Protein AF-A0A7H1MLT4-F1 (afdb_monomer)

Nearest PDB structures (foldseek):
  7oc9-assembly1_A  TM=4.401E-01  e=5.768E-01  Bdellovibrio bacteriovorus HD100
  3r37-assembly1_A  TM=4.015E-01  e=1.150E+00  Arthrobacter sp.
  3tea-assembly1_A  TM=4.025E-01  e=2.043E+00  Arthrobacter sp.
  7zmf-assembly1_B  TM=5.012E-01  e=5.427E+00  Brevibacillus brevis NBRC 100599
  7zsk-assembly1_D  TM=5.004E-01  e=6.829E+00  Brevibacillus brevis NBRC 100599

pLDDT: mean 77.26, std 13.42, range [35.56, 91.19]

Solvent-accessible surface area (backbone atoms only — not comparable to full-atom values): 6272 Å² total; per-residue (Å²): 132,68,72,68,46,48,53,49,54,49,50,51,53,36,64,46,60,39,66,92,33,51,78,43,77,46,78,78,49,76,47,29,36,38,37,32,41,44,94,70,60,76,89,58,47,66,72,77,52,64,92,51,51,53,42,32,40,36,56,44,82,44,65,50,93,82,76,44,70,36,36,40,35,39,36,23,41,89,91,68,50,69,47,29,40,38,32,32,48,93,76,41,82,75,44,75,46,64,52,79,76,74,78,80,79,80,122

Structure (mmCIF, N/CA/C/O backbone):
data_AF-A0A7H1MLT4-F1
#
_entry.id   AF-A0A7H1MLT4-F1
#
loop_
_atom_site.group_PDB
_atom_site.id
_atom_site.type_symbol
_atom_site.label_atom_id
_atom_site.label_alt_id
_atom_site.label_comp_id
_atom_site.label_asym_id
_atom_site.label_entity_id
_atom_site.label_seq_id
_atom_site.pdbx_PDB_ins_code
_atom_site.Cartn_x
_at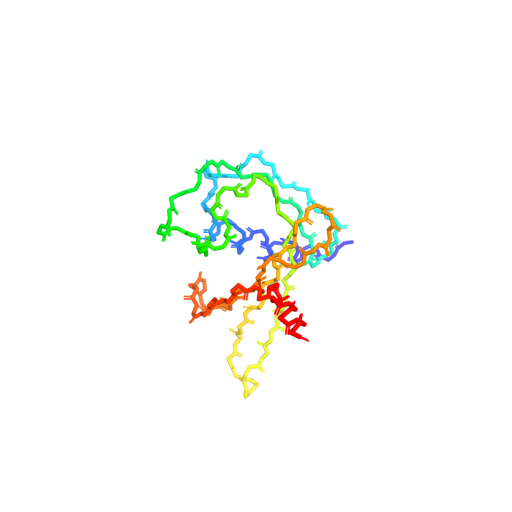om_site.Cartn_y
_atom_site.Cartn_z
_atom_site.occupancy
_atom_site.B_iso_or_equiv
_atom_site.auth_seq_id
_atom_site.auth_comp_id
_atom_site.auth_asym_id
_atom_site.auth_atom_id
_atom_site.pdbx_PDB_model_num
ATOM 1 N N . MET A 1 1 ? 10.343 7.866 16.507 1.00 49.06 1 MET A N 1
ATOM 2 C CA . MET A 1 1 ? 9.518 7.028 15.605 1.00 49.06 1 MET A CA 1
ATOM 3 C C . MET A 1 1 ? 8.487 6.267 16.418 1.00 49.06 1 MET A C 1
ATOM 5 O O . MET A 1 1 ? 8.849 5.638 17.406 1.00 49.06 1 MET A O 1
ATOM 9 N N . ASN A 1 2 ? 7.209 6.353 16.045 1.00 50.62 2 ASN A N 1
ATOM 10 C CA . ASN A 1 2 ? 6.134 5.646 16.738 1.00 50.62 2 ASN A CA 1
ATOM 11 C C . ASN A 1 2 ? 6.134 4.170 16.300 1.00 50.62 2 ASN A C 1
ATOM 13 O O . ASN A 1 2 ? 5.592 3.817 15.256 1.00 50.62 2 ASN A O 1
ATOM 17 N N . ASN A 1 3 ? 6.781 3.318 17.097 1.00 56.81 3 ASN A N 1
ATOM 18 C CA . ASN A 1 3 ? 7.060 1.900 16.816 1.00 56.81 3 ASN A CA 1
ATOM 19 C C . ASN A 1 3 ? 5.806 1.058 16.489 1.00 56.81 3 ASN A C 1
ATOM 21 O O . ASN A 1 3 ? 5.898 -0.036 15.938 1.00 56.81 3 ASN A O 1
ATOM 25 N N . LYS A 1 4 ? 4.618 1.560 16.844 1.00 58.41 4 LYS A N 1
ATOM 26 C CA . LYS A 1 4 ? 3.332 0.900 16.608 1.00 58.41 4 LYS A CA 1
ATOM 27 C C . LYS A 1 4 ? 2.823 1.083 15.175 1.00 58.41 4 LYS A C 1
ATOM 29 O O . LYS A 1 4 ? 2.230 0.153 14.646 1.00 58.41 4 LYS A O 1
ATOM 34 N N . LEU A 1 5 ? 3.065 2.241 14.552 1.00 55.44 5 LEU A N 1
ATOM 35 C CA . LEU A 1 5 ? 2.613 2.517 13.181 1.00 55.44 5 LEU A CA 1
ATOM 36 C C . LEU A 1 5 ? 3.477 1.762 12.160 1.00 55.44 5 LEU A C 1
ATOM 38 O O . LEU A 1 5 ? 2.942 1.112 11.272 1.00 55.44 5 LEU A O 1
ATOM 42 N N . TYR A 1 6 ? 4.790 1.719 12.406 1.00 60.06 6 TYR A N 1
ATOM 43 C CA . TYR A 1 6 ? 5.753 0.902 11.660 1.00 60.06 6 TYR A CA 1
ATOM 44 C C . TYR A 1 6 ? 5.355 -0.582 11.595 1.00 60.06 6 TYR A C 1
ATOM 46 O O . TYR A 1 6 ? 5.338 -1.171 10.521 1.00 60.06 6 TYR A O 1
ATOM 54 N N . LYS A 1 7 ? 4.971 -1.183 12.731 1.00 60.44 7 LYS A N 1
ATOM 55 C CA . LYS A 1 7 ? 4.527 -2.587 12.774 1.00 60.44 7 LYS A CA 1
ATOM 56 C C . LYS A 1 7 ? 3.238 -2.834 11.990 1.00 60.44 7 LYS A C 1
ATOM 58 O O . LYS A 1 7 ? 3.078 -3.913 11.440 1.00 60.44 7 LYS A O 1
ATOM 63 N N . VAL A 1 8 ? 2.329 -1.858 11.962 1.00 64.75 8 VAL A N 1
ATOM 64 C CA . VAL A 1 8 ? 1.056 -1.974 11.238 1.00 64.75 8 VAL A CA 1
ATOM 65 C C . VAL A 1 8 ? 1.288 -1.894 9.734 1.00 64.75 8 VAL A C 1
ATOM 67 O O . VAL A 1 8 ? 0.851 -2.800 9.036 1.00 64.75 8 VAL A O 1
ATOM 70 N N . LEU A 1 9 ? 2.036 -0.893 9.257 1.00 66.31 9 LEU A N 1
ATOM 71 C CA . LEU A 1 9 ? 2.412 -0.806 7.841 1.00 66.31 9 LEU A CA 1
ATOM 72 C C . LEU A 1 9 ? 3.191 -2.034 7.392 1.00 66.31 9 LEU A C 1
ATOM 74 O O . LEU A 1 9 ? 2.939 -2.560 6.315 1.00 66.31 9 LEU A O 1
ATOM 78 N N . MET A 1 10 ? 4.102 -2.527 8.234 1.00 67.56 10 MET A N 1
ATOM 79 C CA . MET A 1 10 ? 4.852 -3.719 7.881 1.00 67.56 10 MET A CA 1
ATOM 80 C C . MET A 1 10 ? 3.988 -4.969 7.798 1.00 67.56 10 MET A C 1
ATOM 82 O O . MET A 1 10 ? 4.125 -5.707 6.835 1.00 67.56 10 MET A O 1
ATOM 86 N N . SER A 1 11 ? 3.062 -5.183 8.736 1.00 66.19 11 SER A N 1
ATOM 87 C CA . SER A 1 11 ? 2.115 -6.303 8.638 1.00 66.19 11 SER A CA 1
ATOM 88 C C . SER A 1 11 ? 1.286 -6.217 7.358 1.00 66.19 11 SER A C 1
ATOM 90 O O . SER A 1 11 ? 1.137 -7.216 6.677 1.00 66.19 11 SER A O 1
ATOM 92 N N . GLN A 1 12 ? 0.823 -5.021 6.988 1.00 67.31 12 GLN A N 1
ATOM 93 C CA . GLN A 1 12 ? -0.035 -4.806 5.817 1.00 67.31 12 GLN A CA 1
ATOM 94 C C . GLN A 1 12 ? 0.688 -5.042 4.495 1.00 67.31 12 GLN A C 1
ATOM 96 O O . GLN A 1 12 ? 0.161 -5.711 3.616 1.00 67.31 12 GLN A O 1
ATOM 101 N N . VAL A 1 13 ? 1.916 -4.540 4.368 1.00 70.56 13 VAL A N 1
ATOM 102 C CA . VAL A 1 13 ? 2.755 -4.799 3.195 1.00 70.56 13 VAL A CA 1
ATOM 103 C C . VAL A 1 13 ? 3.064 -6.289 3.067 1.00 70.56 13 VAL A C 1
ATOM 105 O O . VAL A 1 13 ? 2.996 -6.840 1.977 1.00 70.56 13 VAL A O 1
ATOM 108 N N . ILE A 1 14 ? 3.373 -6.963 4.173 1.00 67.50 14 ILE A N 1
ATOM 109 C CA . ILE A 1 14 ? 3.669 -8.400 4.151 1.00 67.50 14 ILE A CA 1
ATOM 110 C C . ILE A 1 14 ? 2.412 -9.218 3.838 1.00 67.50 14 ILE A C 1
ATOM 112 O O . ILE A 1 14 ? 2.494 -10.1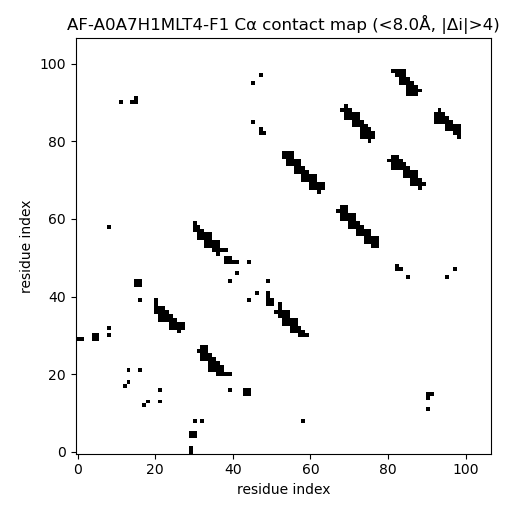71 3.073 1.00 67.50 14 ILE A O 1
ATOM 116 N N . GLU A 1 15 ? 1.261 -8.844 4.398 1.00 67.69 15 GLU A N 1
ATOM 117 C CA . GLU A 1 15 ? -0.035 -9.479 4.125 1.00 67.69 15 GLU A CA 1
ATOM 118 C C . GLU A 1 15 ? -0.445 -9.322 2.656 1.00 67.69 15 GLU A C 1
ATOM 120 O O . GLU A 1 15 ? -0.979 -10.260 2.077 1.00 67.69 15 GLU A O 1
ATOM 125 N N . LEU A 1 16 ? -0.160 -8.166 2.050 1.00 69.31 16 LEU A N 1
ATOM 126 C CA . LEU A 1 16 ? -0.498 -7.885 0.657 1.00 69.31 16 LEU A CA 1
ATOM 127 C C . LEU A 1 16 ? 0.419 -8.572 -0.349 1.00 69.31 16 LEU A C 1
ATOM 129 O O . LEU A 1 16 ? -0.055 -9.133 -1.328 1.00 69.31 16 LEU A O 1
ATOM 133 N N . PHE A 1 17 ? 1.731 -8.463 -0.156 1.00 72.62 17 PHE A N 1
ATOM 134 C CA . PHE A 1 17 ? 2.689 -8.903 -1.168 1.00 72.62 17 PHE A CA 1
ATOM 135 C C . PHE A 1 17 ? 3.217 -10.312 -0.909 1.00 72.62 17 PHE A C 1
ATOM 137 O O . PHE A 1 17 ? 3.752 -10.915 -1.828 1.00 72.62 17 PHE A O 1
ATOM 144 N N . GLY A 1 18 ? 3.086 -10.841 0.310 1.00 72.44 18 GLY A N 1
ATOM 145 C CA . GLY A 1 18 ? 3.835 -12.017 0.749 1.00 72.44 18 GLY A CA 1
ATOM 146 C C . GLY A 1 18 ? 5.303 -11.668 1.015 1.00 72.44 18 GLY A C 1
ATOM 147 O O . GLY A 1 18 ? 5.935 -10.903 0.284 1.00 72.44 18 GLY A O 1
ATOM 148 N N . TRP A 1 19 ? 5.879 -12.211 2.089 1.00 72.75 19 TRP A N 1
ATOM 149 C CA . TRP A 1 19 ? 7.273 -11.921 2.463 1.00 72.75 19 TRP A CA 1
ATOM 150 C C . TRP A 1 19 ? 8.267 -12.365 1.382 1.00 72.75 19 TRP A C 1
ATOM 152 O O . TRP A 1 19 ? 9.288 -11.724 1.154 1.00 72.75 19 TRP A O 1
ATOM 162 N N . GLU A 1 20 ? 7.952 -13.459 0.700 1.00 73.50 20 GLU A N 1
ATOM 163 C CA . GLU A 1 20 ? 8.742 -14.079 -0.356 1.00 73.50 20 GLU A CA 1
ATOM 164 C C . GLU A 1 20 ? 8.862 -13.224 -1.627 1.00 73.50 20 GLU A C 1
ATOM 166 O O . GLU A 1 20 ? 9.780 -13.439 -2.421 1.00 73.50 20 GLU A O 1
ATOM 171 N N . HIS A 1 21 ? 7.980 -12.236 -1.807 1.00 76.56 21 HIS A N 1
ATOM 172 C CA . HIS A 1 21 ? 7.991 -11.346 -2.966 1.00 76.56 21 HIS A CA 1
ATOM 173 C C . HIS A 1 21 ? 8.601 -9.972 -2.673 1.00 76.56 21 HIS A C 1
ATOM 175 O O . HIS A 1 21 ? 8.665 -9.127 -3.565 1.00 76.56 21 HIS A O 1
ATOM 181 N N . ILE A 1 22 ? 9.064 -9.727 -1.445 1.00 80.62 22 ILE A N 1
ATOM 182 C CA . ILE A 1 22 ? 9.643 -8.444 -1.051 1.00 80.62 22 ILE A CA 1
ATOM 183 C C . ILE A 1 22 ? 11.161 -8.585 -0.923 1.00 80.62 22 ILE A C 1
ATOM 185 O O . ILE A 1 22 ? 11.670 -9.264 -0.034 1.00 80.62 22 ILE A O 1
ATOM 189 N N . HIS A 1 23 ? 11.904 -7.890 -1.785 1.00 82.31 23 HIS A N 1
ATOM 190 C CA . HIS A 1 23 ? 13.368 -7.874 -1.748 1.00 82.31 23 HIS A CA 1
ATOM 191 C C . HIS A 1 23 ? 13.904 -6.898 -0.707 1.00 82.31 23 HIS A C 1
ATOM 193 O O . HIS A 1 23 ? 14.900 -7.159 -0.033 1.00 82.31 23 HIS A O 1
ATOM 199 N N . THR A 1 24 ? 13.293 -5.721 -0.613 1.00 84.06 24 THR A N 1
ATOM 200 C CA . THR A 1 24 ? 13.742 -4.656 0.284 1.00 84.06 24 THR A CA 1
ATOM 201 C C . THR A 1 24 ? 12.553 -3.823 0.722 1.00 84.06 24 THR A C 1
ATOM 203 O O . THR A 1 24 ? 11.663 -3.533 -0.075 1.00 84.06 24 THR A O 1
ATOM 206 N N . ILE A 1 25 ? 12.566 -3.417 1.993 1.00 83.38 25 ILE A N 1
ATOM 207 C CA . ILE A 1 25 ? 11.666 -2.401 2.535 1.00 83.38 25 ILE A CA 1
ATOM 208 C C . ILE A 1 25 ? 12.516 -1.274 3.106 1.00 83.38 25 ILE A C 1
ATOM 210 O O . ILE A 1 25 ? 13.310 -1.484 4.023 1.00 83.38 25 ILE A O 1
ATOM 214 N N . GLU A 1 26 ? 12.305 -0.069 2.598 1.00 86.50 26 GLU A N 1
ATOM 215 C CA . GLU A 1 26 ? 12.856 1.160 3.149 1.00 86.50 26 GLU A CA 1
ATOM 216 C C . GLU A 1 26 ? 11.722 1.991 3.754 1.00 86.50 26 GLU A C 1
ATOM 218 O O . GLU A 1 26 ? 10.730 2.306 3.098 1.00 86.50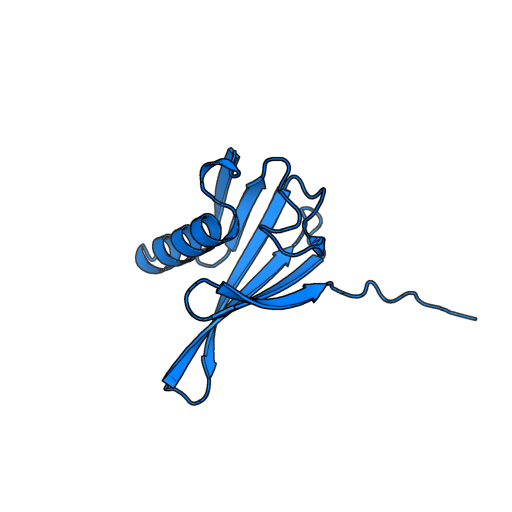 26 GLU A O 1
ATOM 223 N N . VAL A 1 27 ? 11.850 2.364 5.028 1.00 81.12 27 VAL A N 1
ATOM 224 C CA . VAL A 1 27 ? 10.856 3.215 5.692 1.00 81.12 27 VAL A CA 1
ATOM 225 C C . VAL A 1 27 ? 11.241 4.669 5.521 1.00 81.12 27 VAL A C 1
ATOM 227 O O . VAL A 1 27 ? 12.203 5.137 6.128 1.00 81.12 27 VAL A O 1
ATOM 230 N N . LEU A 1 28 ? 10.457 5.381 4.717 1.00 82.75 28 LEU A N 1
ATOM 231 C CA . LEU A 1 28 ? 10.686 6.788 4.413 1.00 82.75 28 LEU A CA 1
ATOM 232 C C . LEU A 1 28 ? 10.056 7.686 5.484 1.00 82.75 28 LEU A C 1
ATOM 234 O O . LEU A 1 28 ? 10.680 8.640 5.952 1.00 82.75 28 LEU A O 1
ATOM 238 N N . LYS A 1 29 ? 8.819 7.371 5.896 1.00 79.94 29 LYS A N 1
ATOM 239 C CA . LYS A 1 29 ? 8.067 8.076 6.949 1.00 79.94 29 LYS A CA 1
ATOM 240 C C . LYS A 1 29 ? 7.248 7.095 7.783 1.00 79.94 29 LYS A C 1
ATOM 242 O O . LYS A 1 29 ? 7.221 5.898 7.527 1.00 79.94 29 LYS A O 1
ATOM 247 N N . SER A 1 30 ? 6.564 7.607 8.804 1.00 75.88 30 SER A N 1
ATOM 248 C CA . SER A 1 30 ? 5.757 6.776 9.707 1.00 75.88 30 SER A CA 1
ATOM 249 C C . SER A 1 30 ? 4.607 6.064 8.987 1.00 75.88 30 SER A C 1
ATOM 251 O O . SER A 1 30 ? 4.182 5.013 9.449 1.00 75.88 30 SER A O 1
ATOM 253 N N . GLU A 1 31 ? 4.126 6.661 7.900 1.00 78.75 31 GLU A N 1
ATOM 254 C CA . GLU A 1 31 ? 2.999 6.266 7.059 1.00 78.75 31 GLU A CA 1
ATOM 255 C C . GLU A 1 31 ? 3.406 5.885 5.626 1.00 78.75 31 GLU A C 1
ATOM 257 O O . GLU A 1 31 ? 2.539 5.632 4.798 1.00 78.75 31 GLU A O 1
ATOM 262 N N . GLU A 1 32 ? 4.707 5.888 5.319 1.00 81.50 32 GLU A N 1
ATOM 263 C CA . GLU A 1 32 ? 5.225 5.737 3.957 1.00 81.50 32 GLU A CA 1
ATOM 264 C C . GLU A 1 32 ? 6.421 4.788 3.919 1.00 81.50 32 GLU A C 1
ATOM 266 O O . GLU A 1 32 ? 7.428 5.000 4.605 1.00 81.50 32 GLU A O 1
ATOM 271 N N . VAL A 1 33 ? 6.327 3.773 3.066 1.00 84.69 33 VAL A N 1
ATOM 272 C CA . VAL A 1 33 ? 7.390 2.796 2.825 1.00 84.69 33 VAL A CA 1
ATOM 273 C C . VAL A 1 33 ? 7.664 2.682 1.335 1.00 84.69 33 VAL A C 1
ATOM 275 O O . VAL A 1 33 ? 6.750 2.758 0.522 1.00 84.69 33 VAL A O 1
ATOM 278 N N . LEU A 1 34 ? 8.926 2.510 0.974 1.00 87.31 34 LEU A N 1
ATOM 279 C CA . LEU A 1 34 ? 9.345 2.089 -0.352 1.00 87.31 34 LEU A CA 1
ATOM 280 C C . LEU A 1 34 ? 9.601 0.589 -0.297 1.00 87.31 34 LEU A C 1
ATOM 282 O O . LEU A 1 34 ? 10.350 0.122 0.562 1.00 87.31 34 LEU A O 1
ATOM 286 N N . ILE A 1 35 ? 8.994 -0.148 -1.216 1.00 86.56 35 ILE A N 1
ATOM 287 C CA . ILE A 1 35 ? 9.255 -1.572 -1.376 1.00 86.56 35 ILE A CA 1
ATOM 288 C C . ILE A 1 35 ? 9.827 -1.852 -2.757 1.00 86.56 35 ILE A C 1
ATOM 290 O O . ILE A 1 35 ? 9.435 -1.235 -3.750 1.00 86.56 35 ILE A O 1
ATOM 294 N N . GLU A 1 36 ? 10.762 -2.789 -2.791 1.00 86.50 36 GLU A N 1
ATOM 295 C CA . GLU A 1 36 ? 11.242 -3.430 -4.007 1.00 86.50 36 GLU A CA 1
ATOM 296 C C . GLU A 1 36 ? 10.659 -4.837 -4.053 1.00 86.50 36 GLU A C 1
ATOM 298 O O . GLU A 1 36 ? 10.818 -5.613 -3.104 1.00 86.50 36 GLU A O 1
ATOM 303 N N . ILE A 1 37 ? 9.945 -5.129 -5.132 1.00 80.88 37 ILE A N 1
ATOM 304 C CA . ILE A 1 37 ? 9.118 -6.321 -5.286 1.00 80.88 37 ILE A CA 1
ATOM 305 C C . ILE A 1 37 ? 9.656 -7.199 -6.409 1.00 80.88 37 ILE A C 1
ATOM 307 O O . ILE A 1 37 ? 10.124 -6.721 -7.441 1.00 80.88 37 ILE A O 1
ATOM 311 N N . SER A 1 38 ? 9.616 -8.507 -6.170 1.00 77.12 38 SER A N 1
ATOM 312 C CA . SER A 1 38 ? 9.794 -9.532 -7.196 1.00 77.12 38 SER A CA 1
ATOM 313 C C . SER A 1 38 ? 8.705 -9.413 -8.259 1.00 77.12 38 SER A C 1
ATOM 315 O O . SER A 1 38 ? 7.710 -8.719 -8.073 1.00 77.12 38 SER A O 1
ATOM 317 N N . GLU A 1 39 ? 8.830 -10.171 -9.345 1.00 73.31 39 GLU A N 1
ATOM 318 C CA . GLU A 1 39 ? 7.683 -10.415 -10.216 1.00 73.31 39 GLU A CA 1
ATOM 319 C C . GLU A 1 39 ? 6.534 -11.038 -9.393 1.00 73.31 39 GLU A C 1
ATOM 321 O O . GLU A 1 39 ? 6.733 -12.025 -8.676 1.00 73.31 39 GLU A O 1
ATOM 326 N N . LEU A 1 40 ? 5.363 -10.397 -9.434 1.00 71.56 40 LEU A N 1
ATOM 327 C CA . LEU A 1 40 ? 4.180 -10.749 -8.645 1.00 71.56 40 LEU A CA 1
ATOM 328 C C . LEU A 1 40 ? 3.168 -11.501 -9.509 1.00 71.56 40 LEU A C 1
ATOM 330 O O . LEU A 1 40 ? 2.968 -11.163 -10.678 1.00 71.56 40 LEU A O 1
ATOM 334 N N . ASP A 1 41 ? 2.486 -12.482 -8.917 1.00 67.88 41 ASP A N 1
ATOM 335 C CA . ASP A 1 41 ? 1.353 -13.139 -9.567 1.00 67.88 41 ASP A CA 1
ATOM 336 C C . ASP A 1 41 ? 0.156 -12.161 -9.656 1.00 67.88 41 ASP A C 1
ATOM 338 O O . ASP A 1 41 ? -0.183 -11.519 -8.654 1.00 67.88 41 ASP A O 1
ATOM 342 N N . PRO A 1 42 ? -0.525 -12.052 -10.816 1.00 65.19 42 PRO A N 1
ATOM 343 C CA . PRO A 1 42 ? -1.734 -11.240 -11.004 1.00 65.19 42 PRO A CA 1
ATOM 344 C C . PRO A 1 42 ? -2.846 -11.444 -9.976 1.00 65.19 42 PRO A C 1
ATOM 346 O O . PRO A 1 42 ? -3.707 -10.581 -9.836 1.00 65.19 42 PRO A O 1
ATOM 349 N N . THR A 1 43 ? -2.866 -12.586 -9.294 1.00 69.44 43 THR A N 1
ATOM 350 C CA . THR A 1 43 ? -3.881 -12.926 -8.292 1.00 69.44 43 THR A CA 1
ATOM 351 C C . THR A 1 43 ? -3.542 -12.447 -6.881 1.00 69.44 43 THR A C 1
ATOM 353 O O . THR A 1 43 ? -4.420 -12.451 -6.021 1.00 69.44 43 THR A O 1
ATOM 356 N N . MET A 1 44 ? -2.295 -12.033 -6.637 1.00 67.56 44 MET A N 1
ATOM 357 C CA . MET A 1 44 ? -1.798 -11.663 -5.307 1.00 67.56 44 MET A CA 1
ATOM 358 C C . MET A 1 44 ? -1.862 -10.160 -5.037 1.00 67.56 44 MET A C 1
ATOM 360 O O . MET A 1 44 ? -1.901 -9.748 -3.884 1.00 67.56 44 MET A O 1
ATOM 364 N N . VAL A 1 45 ? -1.877 -9.331 -6.082 1.00 75.44 45 VAL A N 1
ATOM 365 C CA . VAL A 1 45 ? -1.761 -7.874 -5.951 1.00 75.44 45 VAL A CA 1
ATOM 366 C C . VAL A 1 45 ? -2.708 -7.136 -6.886 1.00 75.44 45 VAL A C 1
ATOM 368 O O . VAL A 1 45 ? -3.120 -7.699 -7.902 1.00 75.44 45 VAL A O 1
ATOM 371 N N . PRO A 1 46 ? -3.005 -5.852 -6.606 1.00 78.75 46 PRO A N 1
ATOM 372 C CA . PRO A 1 46 ? -3.762 -5.038 -7.536 1.00 78.75 46 PRO A CA 1
ATOM 373 C C . PRO A 1 46 ? -3.163 -5.038 -8.936 1.00 78.75 46 PRO A C 1
ATOM 375 O O . PRO A 1 46 ? -1.959 -4.833 -9.110 1.00 78.75 46 PRO A O 1
ATOM 378 N N . ALA A 1 47 ? -4.008 -5.203 -9.955 1.00 81.06 47 ALA A N 1
ATOM 379 C CA . ALA A 1 47 ? -3.550 -5.418 -11.330 1.00 81.06 47 ALA A CA 1
ATOM 380 C C . ALA A 1 47 ? -2.682 -4.264 -11.869 1.00 81.06 47 ALA A C 1
ATOM 382 O O . ALA A 1 47 ? -1.844 -4.453 -12.750 1.00 81.06 47 ALA A O 1
ATOM 383 N N . PHE A 1 48 ? -2.853 -3.051 -11.333 1.00 81.88 48 PHE A N 1
ATOM 384 C CA . PHE A 1 48 ? -2.054 -1.882 -11.705 1.00 81.88 48 PHE A CA 1
ATOM 385 C C . PHE A 1 48 ? -0.612 -1.902 -11.170 1.00 81.88 48 PHE A C 1
ATOM 387 O O . PHE A 1 48 ? 0.172 -1.040 -11.564 1.00 81.88 48 PHE A O 1
ATOM 394 N N . LEU A 1 49 ? -0.267 -2.843 -10.288 1.00 82.94 49 LEU A N 1
ATOM 395 C CA . LEU A 1 49 ? 1.094 -3.061 -9.791 1.00 82.94 49 LEU A CA 1
ATOM 396 C C . LEU A 1 49 ? 1.863 -4.112 -10.598 1.00 82.94 49 LEU A C 1
ATOM 398 O O . LEU A 1 49 ? 3.055 -4.297 -10.370 1.00 82.94 49 LEU A O 1
ATOM 402 N N . LEU A 1 50 ? 1.222 -4.786 -11.556 1.00 82.75 50 LEU A N 1
ATOM 403 C CA . LEU A 1 50 ? 1.908 -5.764 -12.394 1.00 82.75 50 LEU A CA 1
ATOM 404 C C . LEU A 1 50 ? 2.969 -5.087 -13.263 1.00 82.75 50 LEU A C 1
ATOM 406 O O . LEU A 1 50 ? 2.697 -4.105 -13.954 1.00 82.75 50 LEU A O 1
ATOM 410 N N . GLY A 1 51 ? 4.188 -5.626 -13.214 1.00 80.50 51 GLY A N 1
ATOM 411 C CA . GLY A 1 51 ? 5.356 -5.054 -13.885 1.00 80.50 51 GLY A CA 1
ATOM 412 C C . GLY A 1 51 ? 5.957 -3.830 -13.185 1.00 80.50 51 GLY A C 1
ATOM 413 O O . GLY A 1 51 ? 6.851 -3.203 -13.748 1.00 80.50 51 GLY A O 1
ATOM 414 N N . VAL A 1 52 ? 5.487 -3.480 -11.983 1.00 84.44 52 VAL A N 1
ATOM 415 C CA . VAL A 1 52 ? 6.144 -2.493 -11.121 1.00 84.44 52 VAL A CA 1
ATOM 416 C C . VAL A 1 52 ? 7.195 -3.216 -10.284 1.00 84.44 52 VAL A C 1
ATOM 418 O O . VAL A 1 52 ? 6.881 -4.174 -9.594 1.00 84.44 52 VAL A O 1
ATOM 421 N N . ASP A 1 53 ? 8.439 -2.757 -10.349 1.00 85.38 53 ASP A N 1
ATOM 422 C CA . ASP A 1 53 ? 9.588 -3.298 -9.614 1.00 85.38 53 ASP A CA 1
ATOM 423 C C . ASP A 1 53 ? 9.801 -2.586 -8.269 1.00 85.38 53 ASP A C 1
ATOM 425 O O . ASP A 1 53 ? 10.234 -3.187 -7.284 1.00 85.38 53 ASP A O 1
ATOM 429 N N . LYS A 1 54 ? 9.477 -1.288 -8.212 1.00 89.50 54 LYS A N 1
ATOM 430 C CA . LYS A 1 54 ? 9.583 -0.455 -7.012 1.00 89.50 54 LYS A CA 1
ATOM 431 C C . LYS A 1 54 ? 8.367 0.436 -6.846 1.00 89.50 54 LYS A C 1
ATOM 433 O O . LYS A 1 54 ? 7.986 1.175 -7.755 1.00 89.50 54 LYS A O 1
ATOM 438 N N . VAL A 1 55 ? 7.797 0.433 -5.646 1.00 88.88 55 VAL A N 1
ATOM 439 C CA . VAL A 1 55 ? 6.608 1.230 -5.336 1.00 88.88 55 VAL A CA 1
ATOM 440 C C . VAL A 1 55 ? 6.687 1.822 -3.938 1.00 88.88 55 VAL A C 1
ATOM 442 O O . VAL A 1 55 ? 7.083 1.168 -2.975 1.00 88.88 55 VAL A O 1
ATOM 445 N N . LYS A 1 56 ? 6.313 3.095 -3.825 1.00 90.19 56 LYS A N 1
ATOM 446 C CA . LYS A 1 56 ? 6.057 3.750 -2.546 1.00 90.19 56 LYS A CA 1
ATOM 447 C C . LYS A 1 56 ? 4.607 3.498 -2.160 1.00 90.19 56 LYS A C 1
ATOM 449 O O . LYS A 1 56 ? 3.707 3.702 -2.973 1.00 90.19 56 LYS A O 1
ATOM 454 N N . ILE A 1 57 ? 4.386 3.102 -0.919 1.00 87.19 57 ILE A N 1
ATOM 455 C CA . ILE A 1 57 ? 3.065 2.849 -0.355 1.00 87.19 57 ILE A CA 1
ATOM 456 C C . ILE A 1 57 ? 2.847 3.846 0.768 1.00 87.19 57 ILE A C 1
ATOM 458 O O . ILE A 1 57 ? 3.660 3.925 1.690 1.00 87.19 57 ILE A O 1
ATOM 462 N N . ASN A 1 58 ? 1.761 4.610 0.676 1.00 87.12 58 ASN A N 1
ATOM 463 C CA . ASN A 1 58 ? 1.298 5.489 1.740 1.00 87.12 58 ASN A CA 1
ATOM 464 C C . ASN A 1 58 ? -0.005 4.939 2.324 1.00 87.12 58 ASN A C 1
ATOM 466 O O . ASN A 1 58 ? -0.996 4.847 1.598 1.00 87.12 58 ASN A O 1
ATOM 470 N N . SER A 1 59 ? -0.003 4.596 3.611 1.00 85.31 59 SER A N 1
ATOM 471 C CA . SER A 1 59 ? -1.137 3.933 4.264 1.00 85.31 59 SER A CA 1
ATOM 472 C C . SER A 1 59 ? -1.843 4.856 5.245 1.00 85.31 59 SER A C 1
ATOM 474 O O . SER A 1 59 ? -1.236 5.414 6.164 1.00 85.31 59 SER A O 1
ATOM 476 N N . GLN A 1 60 ? -3.162 4.961 5.104 1.00 85.38 60 GLN A N 1
ATOM 477 C CA . GLN A 1 60 ? -4.016 5.762 5.976 1.00 85.38 60 GLN A CA 1
ATOM 478 C C . GLN A 1 60 ? -5.114 4.908 6.597 1.00 85.38 60 GLN A C 1
ATOM 480 O O . GLN A 1 60 ? -5.831 4.183 5.917 1.00 85.38 60 GLN A O 1
ATOM 485 N N . VAL A 1 61 ? -5.288 5.018 7.913 1.00 84.94 61 VAL A N 1
ATOM 486 C CA . VAL A 1 61 ? -6.370 4.330 8.625 1.00 84.94 61 VAL A CA 1
ATOM 487 C C . VAL A 1 61 ? -7.607 5.218 8.658 1.00 84.94 61 VAL A C 1
ATOM 489 O O . VAL A 1 61 ? -7.561 6.324 9.198 1.00 84.94 61 VAL A O 1
ATOM 492 N N . VAL A 1 62 ? -8.728 4.696 8.167 1.00 85.75 62 VAL A N 1
ATOM 493 C CA . VAL A 1 62 ? -10.024 5.383 8.165 1.00 85.75 62 VAL A CA 1
ATOM 494 C C . VAL A 1 62 ? -11.032 4.592 8.996 1.00 85.75 62 VAL A C 1
ATOM 496 O O . VAL A 1 62 ? -11.065 3.361 8.967 1.00 85.75 62 VAL A O 1
ATOM 499 N N . TRP A 1 63 ? -11.862 5.310 9.754 1.00 87.38 63 TRP A N 1
ATOM 500 C CA . TRP A 1 63 ? -12.955 4.728 10.529 1.00 87.38 63 TRP A CA 1
ATOM 501 C C . TRP A 1 63 ? -14.293 4.977 9.835 1.00 87.38 63 TRP A C 1
ATOM 503 O O . TRP A 1 63 ? -14.731 6.122 9.727 1.00 87.38 63 TRP A O 1
ATOM 513 N N . ILE A 1 64 ? -14.971 3.911 9.421 1.00 84.50 64 ILE A N 1
ATOM 514 C CA . ILE A 1 64 ? -16.326 3.962 8.872 1.00 84.50 64 ILE A CA 1
ATOM 515 C C . ILE A 1 64 ? -17.311 3.852 10.038 1.00 84.50 64 ILE A C 1
ATOM 517 O O . ILE A 1 64 ? -17.230 2.949 10.876 1.00 84.50 64 ILE A O 1
ATOM 521 N N . ASN A 1 65 ? -18.222 4.822 10.136 1.00 88.50 65 ASN A N 1
ATOM 522 C CA . ASN A 1 65 ? -19.246 4.902 11.185 1.00 88.50 65 ASN A CA 1
ATOM 523 C C . ASN A 1 65 ? -18.711 4.809 12.630 1.00 88.50 65 ASN A C 1
ATOM 525 O O . ASN A 1 65 ? -19.462 4.470 13.537 1.00 88.50 65 ASN A O 1
ATOM 529 N N . LYS A 1 66 ? -17.428 5.128 12.863 1.00 85.44 66 LYS A N 1
ATOM 530 C CA .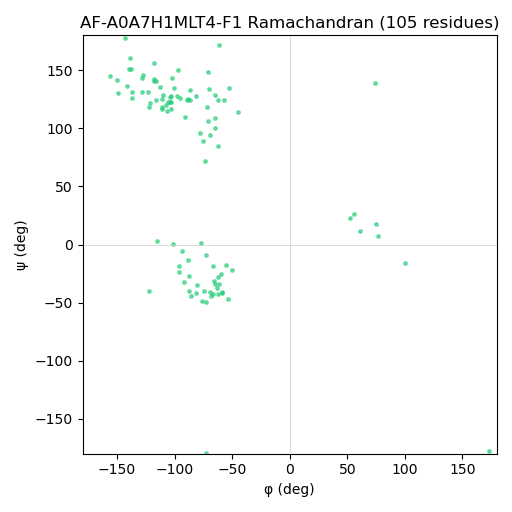 LYS A 1 66 ? -16.724 4.991 14.160 1.00 85.44 66 LYS A CA 1
ATOM 531 C C . LYS A 1 66 ? -16.645 3.559 14.716 1.00 85.44 66 LYS A C 1
ATOM 533 O O . LYS A 1 66 ? -16.273 3.394 15.875 1.00 85.44 66 LYS A O 1
ATOM 538 N N . VAL A 1 67 ? -16.980 2.542 13.923 1.00 88.19 67 VAL A N 1
ATOM 539 C CA . VAL A 1 67 ? -17.010 1.137 14.370 1.00 88.19 67 VAL A CA 1
ATOM 540 C C . VAL A 1 67 ? -16.090 0.274 13.521 1.00 88.19 67 VAL A C 1
ATOM 542 O O . VAL A 1 67 ? -15.376 -0.571 14.053 1.00 88.19 67 VAL A O 1
ATOM 545 N N . GLU A 1 68 ? -16.061 0.508 12.214 1.00 87.81 68 GLU A N 1
ATOM 546 C CA . GLU A 1 68 ? -15.253 -0.291 11.305 1.00 87.81 68 GLU A CA 1
ATOM 547 C C . GLU A 1 68 ? -13.962 0.430 10.947 1.00 87.81 68 GLU A C 1
ATOM 549 O O . GLU A 1 68 ? -13.962 1.620 10.641 1.00 87.81 68 GLU A O 1
ATOM 554 N N . LYS A 1 69 ? -12.853 -0.306 10.984 1.00 87.31 69 LYS A N 1
ATOM 555 C CA . LYS A 1 69 ? -11.532 0.187 10.612 1.00 87.31 69 LYS A CA 1
ATOM 556 C C . LYS A 1 69 ? -11.173 -0.369 9.238 1.00 87.31 69 LYS A C 1
ATOM 558 O O . LYS A 1 69 ? -11.107 -1.586 9.075 1.00 87.31 69 LYS A O 1
ATOM 563 N N . VAL A 1 70 ? -10.887 0.519 8.295 1.00 88.00 70 VAL A N 1
ATOM 564 C CA . VAL A 1 70 ? -10.302 0.185 6.990 1.00 88.00 70 VAL A CA 1
ATOM 565 C C . VAL A 1 70 ? -8.945 0.863 6.852 1.00 88.00 70 VAL A C 1
ATOM 567 O O . VAL A 1 70 ? -8.668 1.865 7.520 1.00 88.00 70 VAL A O 1
ATOM 570 N N . THR A 1 71 ? -8.092 0.311 5.998 1.00 86.12 71 THR A N 1
ATOM 571 C CA . THR A 1 71 ? -6.846 0.970 5.589 1.00 86.12 71 THR A CA 1
ATOM 572 C C . THR A 1 71 ? -6.958 1.336 4.126 1.00 86.12 71 THR A C 1
ATOM 574 O O . THR A 1 71 ? -7.449 0.541 3.337 1.00 86.12 71 THR A O 1
ATOM 577 N N . VAL A 1 72 ? -6.552 2.546 3.777 1.00 87.81 72 VAL A N 1
ATOM 578 C CA . VAL A 1 72 ? -6.468 3.012 2.400 1.00 87.81 72 VAL A CA 1
ATOM 579 C C . VAL A 1 72 ? -4.995 3.156 2.067 1.00 87.81 72 VAL A C 1
ATOM 581 O O . VAL A 1 72 ? -4.309 3.980 2.673 1.00 87.81 72 VAL A O 1
ATOM 584 N N . ASP A 1 73 ? -4.539 2.365 1.106 1.00 87.44 73 ASP A N 1
ATOM 585 C CA . ASP A 1 73 ? -3.172 2.379 0.613 1.00 87.44 73 ASP A CA 1
ATOM 586 C C . ASP A 1 73 ? -3.124 3.099 -0.727 1.00 87.44 73 ASP A C 1
ATOM 588 O O . ASP A 1 73 ? -3.877 2.790 -1.650 1.00 87.44 73 ASP A O 1
ATOM 592 N N . SER A 1 74 ? -2.237 4.083 -0.830 1.00 89.00 74 SER A N 1
ATOM 593 C CA . SER A 1 74 ? -1.921 4.775 -2.077 1.00 89.00 74 SER A CA 1
ATOM 594 C C . SER A 1 74 ? -0.586 4.276 -2.605 1.00 89.00 74 SER A C 1
ATOM 596 O O . SER A 1 74 ? 0.417 4.332 -1.895 1.00 89.00 74 SER A O 1
ATOM 598 N N . TYR A 1 75 ? -0.568 3.844 -3.862 1.00 89.50 75 TYR A N 1
ATOM 599 C CA . TYR A 1 75 ? 0.621 3.325 -4.527 1.00 89.50 75 TYR A CA 1
ATOM 600 C C . TYR A 1 75 ? 1.180 4.379 -5.466 1.00 89.50 75 TYR A C 1
ATOM 602 O O . TYR A 1 75 ? 0.484 4.873 -6.353 1.00 89.50 75 TYR A O 1
ATOM 610 N N . ILE A 1 76 ? 2.438 4.739 -5.266 1.00 90.31 76 ILE A N 1
ATOM 611 C CA . ILE A 1 76 ? 3.098 5.846 -5.944 1.00 90.31 76 ILE A CA 1
ATOM 612 C C . ILE A 1 76 ? 4.397 5.308 -6.539 1.00 90.31 76 ILE A C 1
ATOM 614 O O . ILE A 1 76 ? 5.170 4.636 -5.858 1.00 90.31 76 ILE A O 1
ATOM 618 N N . ASN A 1 77 ? 4.656 5.587 -7.810 1.00 89.94 77 ASN A N 1
ATOM 619 C CA . ASN A 1 77 ? 5.922 5.199 -8.427 1.00 89.94 77 ASN A CA 1
ATOM 620 C C . ASN A 1 77 ? 7.088 6.085 -7.921 1.00 89.94 77 ASN A C 1
ATOM 622 O O . ASN A 1 77 ? 6.934 7.002 -7.104 1.00 89.94 77 ASN A O 1
ATOM 626 N N . LEU A 1 78 ? 8.297 5.829 -8.421 1.00 87.81 78 LEU A N 1
ATOM 627 C CA . LEU A 1 78 ? 9.485 6.578 -8.003 1.00 87.81 78 LEU A CA 1
ATOM 628 C C . LEU A 1 78 ? 9.451 8.057 -8.417 1.00 87.81 78 LEU A C 1
ATOM 630 O O . LEU A 1 78 ? 9.950 8.895 -7.661 1.00 87.81 78 LEU A O 1
ATOM 634 N N . ASP A 1 79 ? 8.812 8.382 -9.546 1.00 89.00 79 ASP A N 1
ATOM 635 C CA . ASP A 1 79 ? 8.650 9.758 -10.042 1.00 89.00 79 ASP A CA 1
ATOM 636 C C . ASP A 1 79 ? 7.569 10.568 -9.300 1.00 89.00 79 ASP A C 1
ATOM 638 O O . ASP A 1 79 ? 7.396 11.758 -9.550 1.00 89.00 79 ASP A O 1
ATOM 642 N N . SER A 1 80 ? 6.932 9.964 -8.292 1.00 85.75 80 SER A N 1
ATOM 643 C CA . SER A 1 80 ? 5.871 10.555 -7.466 1.00 85.75 80 SER A CA 1
ATOM 644 C C . SER A 1 80 ? 4.506 10.666 -8.156 1.00 85.75 80 SER A C 1
ATOM 646 O O . SER A 1 80 ? 3.615 11.363 -7.665 1.00 85.75 80 SER A O 1
ATOM 648 N N . SER A 1 81 ? 4.291 9.931 -9.246 1.00 89.25 81 SER A N 1
ATOM 649 C CA . SER A 1 81 ? 2.971 9.720 -9.830 1.00 89.25 81 SER A CA 1
ATOM 650 C C . SER A 1 81 ? 2.208 8.625 -9.089 1.00 89.25 81 SER A C 1
ATOM 652 O O . SER A 1 81 ? 2.667 7.495 -8.926 1.00 89.25 81 SER A O 1
ATOM 654 N N . LEU A 1 82 ? 0.988 8.959 -8.672 1.00 89.81 82 LEU A N 1
ATOM 655 C CA . LEU A 1 82 ? 0.031 7.989 -8.145 1.00 89.81 82 LEU A CA 1
ATOM 656 C C . LEU A 1 82 ? -0.328 6.961 -9.235 1.00 89.81 82 LEU A C 1
ATOM 658 O O . LEU A 1 82 ? -0.797 7.339 -10.308 1.00 89.81 82 LEU A O 1
ATOM 662 N N . LEU A 1 83 ? -0.130 5.680 -8.934 1.00 90.19 83 LEU A N 1
ATOM 663 C CA . LEU A 1 83 ? -0.469 4.532 -9.779 1.00 90.19 83 LEU A CA 1
ATOM 664 C C . LEU A 1 83 ? -1.910 4.072 -9.548 1.00 90.19 83 LEU A C 1
ATOM 666 O O . LEU A 1 83 ? -2.632 3.749 -10.491 1.00 90.19 83 LEU A O 1
ATOM 670 N N . GLY A 1 84 ? -2.339 4.078 -8.290 1.00 91.19 84 GLY A N 1
ATOM 671 C CA . GLY A 1 84 ? -3.647 3.596 -7.874 1.00 91.19 84 GLY A CA 1
ATOM 672 C C . GLY A 1 84 ? -3.776 3.567 -6.359 1.00 91.19 84 GLY A C 1
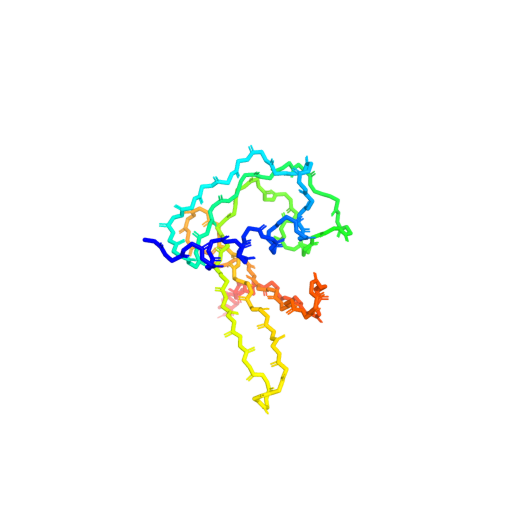ATOM 673 O O . GLY A 1 84 ? -2.865 3.976 -5.634 1.00 91.19 84 GLY A O 1
ATOM 674 N N . TYR A 1 85 ? -4.918 3.089 -5.891 1.00 90.38 85 TYR A N 1
ATOM 675 C CA . TYR A 1 85 ? -5.203 2.903 -4.477 1.00 90.38 85 TYR A CA 1
ATOM 676 C C . TYR A 1 85 ? -5.914 1.574 -4.238 1.00 90.38 85 TYR A C 1
ATOM 678 O O . TYR A 1 85 ? -6.637 1.083 -5.107 1.00 90.38 85 TYR A O 1
ATOM 686 N N . ALA A 1 86 ? -5.711 1.012 -3.050 1.00 87.75 86 ALA A N 1
ATOM 687 C CA . ALA A 1 86 ? -6.434 -0.152 -2.558 1.00 87.75 86 ALA A CA 1
ATOM 688 C C . ALA A 1 86 ? -7.023 0.144 -1.177 1.00 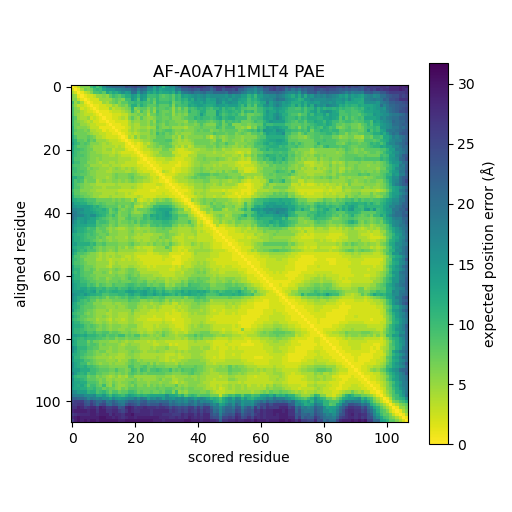87.75 86 ALA A C 1
ATOM 690 O O . ALA A 1 86 ? -6.448 0.881 -0.377 1.00 87.75 86 ALA A O 1
ATOM 691 N N . VAL A 1 87 ? -8.192 -0.425 -0.901 1.00 87.31 87 VAL A N 1
ATOM 692 C CA . VAL A 1 87 ? -8.814 -0.403 0.421 1.00 87.31 87 VAL A CA 1
ATOM 693 C C . VAL A 1 87 ? -8.699 -1.793 1.014 1.00 87.31 87 VAL A C 1
ATOM 695 O O . VAL A 1 87 ? -9.251 -2.749 0.471 1.00 87.31 87 VAL A O 1
ATOM 698 N N . LEU A 1 88 ? -8.023 -1.885 2.153 1.00 83.56 88 LEU A N 1
ATOM 699 C CA . LEU A 1 88 ? -7.889 -3.107 2.924 1.00 83.56 88 LEU A CA 1
ATOM 700 C C . LEU A 1 88 ? -8.941 -3.154 4.028 1.00 83.56 88 LEU A C 1
ATOM 702 O O . LEU A 1 88 ? -9.018 -2.255 4.879 1.00 83.56 88 LEU A O 1
ATOM 706 N N . TYR A 1 89 ? -9.707 -4.238 4.062 1.00 84.44 89 TYR A N 1
ATOM 707 C CA . TYR A 1 89 ? -10.635 -4.550 5.142 1.00 84.44 89 TYR A CA 1
ATOM 708 C C . TYR A 1 89 ? -10.273 -5.909 5.729 1.00 84.44 89 TYR A C 1
ATOM 710 O O . TYR A 1 89 ? -10.309 -6.921 5.043 1.00 84.44 89 TYR A O 1
ATOM 718 N N . LYS A 1 90 ? -9.915 -5.923 7.019 1.00 80.56 90 LYS A N 1
ATOM 719 C CA . LYS A 1 90 ? -9.507 -7.138 7.754 1.00 80.56 90 LYS A CA 1
ATOM 720 C C . LYS A 1 90 ? -8.331 -7.917 7.129 1.00 80.56 90 LYS A C 1
ATOM 722 O O . LYS A 1 90 ? -8.200 -9.101 7.402 1.00 80.56 90 LYS A O 1
ATOM 727 N N . GLY A 1 91 ? -7.463 -7.237 6.379 1.00 70.62 91 GLY A N 1
ATOM 728 C CA . GLY A 1 91 ? -6.285 -7.830 5.727 1.00 70.62 91 GLY A CA 1
ATOM 729 C C . GLY A 1 91 ? -6.495 -8.134 4.242 1.00 70.62 91 GLY A C 1
ATOM 730 O O . GLY A 1 91 ? -5.520 -8.248 3.515 1.00 70.62 91 GLY A O 1
ATOM 731 N N . ASP A 1 92 ? -7.746 -8.158 3.772 1.00 78.25 92 ASP A N 1
ATOM 732 C CA . ASP A 1 92 ? -8.079 -8.437 2.373 1.00 78.25 92 ASP A CA 1
ATOM 733 C C . ASP A 1 92 ? -8.286 -7.151 1.563 1.00 78.25 92 ASP A C 1
ATOM 735 O O . ASP A 1 92 ? -8.770 -6.138 2.085 1.00 78.25 92 ASP A O 1
ATOM 739 N N . ILE A 1 93 ? -7.995 -7.210 0.260 1.00 81.19 93 ILE A N 1
ATOM 740 C CA . ILE A 1 93 ? -8.326 -6.145 -0.695 1.00 81.19 93 ILE A CA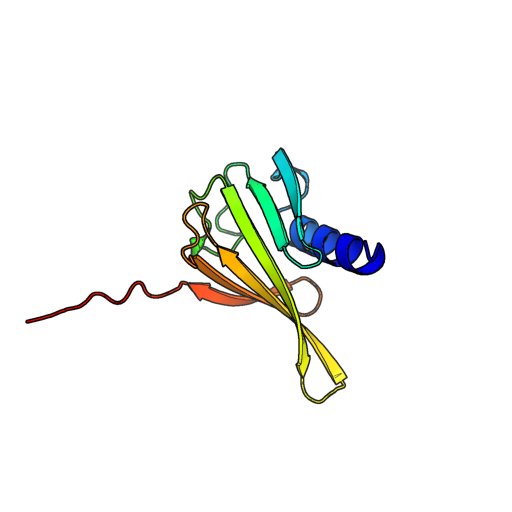 1
ATOM 741 C C . ILE A 1 93 ? -9.846 -6.139 -0.904 1.00 81.19 93 ILE A C 1
ATOM 743 O O . ILE A 1 93 ? -10.410 -7.004 -1.570 1.00 81.19 93 ILE A O 1
ATOM 747 N N . ALA A 1 94 ? -10.521 -5.144 -0.334 1.00 85.69 94 ALA A N 1
ATOM 748 C CA . ALA A 1 94 ? -11.962 -4.951 -0.485 1.00 85.69 94 ALA A CA 1
ATOM 749 C C . ALA A 1 94 ? -12.318 -4.120 -1.726 1.00 85.69 94 ALA A C 1
ATOM 751 O O . ALA A 1 94 ? -13.424 -4.223 -2.255 1.00 85.69 94 ALA A O 1
ATOM 752 N N . TYR A 1 95 ? -11.398 -3.259 -2.158 1.00 86.25 95 TYR A N 1
ATOM 753 C CA . TYR A 1 95 ? -11.565 -2.394 -3.317 1.00 86.25 95 TYR A CA 1
ATOM 754 C C . TYR A 1 95 ? -10.202 -1.999 -3.874 1.00 86.25 95 TYR A C 1
ATOM 756 O O . TYR A 1 95 ? -9.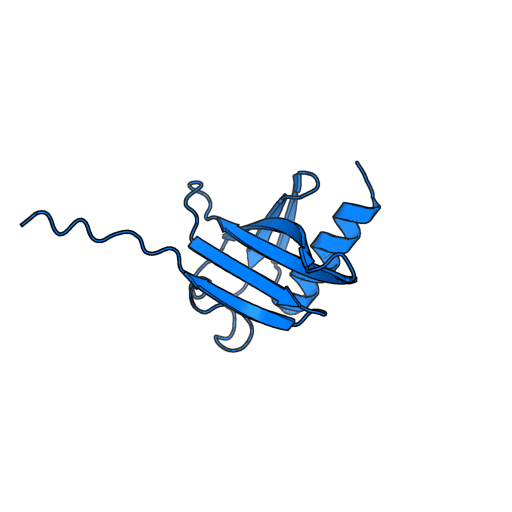278 -1.733 -3.108 1.00 86.25 95 TYR A O 1
ATOM 764 N N . GLU A 1 96 ? -10.105 -1.868 -5.191 1.00 88.25 96 GLU A N 1
ATOM 765 C CA . GLU A 1 96 ? -8.940 -1.304 -5.859 1.00 88.25 96 GLU A CA 1
ATOM 766 C C . GLU A 1 96 ? -9.351 -0.391 -7.013 1.00 88.25 96 GLU A C 1
ATOM 768 O O . GLU A 1 96 ? -10.394 -0.576 -7.643 1.00 88.25 96 GLU A O 1
ATOM 773 N N . SER A 1 97 ? -8.518 0.605 -7.299 1.00 89.00 97 SER A N 1
ATOM 774 C CA . SER A 1 97 ? -8.685 1.479 -8.455 1.00 89.00 97 SER A CA 1
ATOM 775 C C . SER A 1 97 ? -7.333 1.947 -8.948 1.00 89.00 97 SER A C 1
ATOM 777 O O . SER A 1 97 ? -6.523 2.496 -8.199 1.00 89.00 97 SER A O 1
ATOM 779 N N . LYS A 1 98 ? -7.126 1.812 -10.253 1.00 90.12 98 LYS A N 1
ATOM 780 C CA . LYS A 1 98 ? -6.026 2.472 -10.949 1.00 90.12 98 LYS A CA 1
ATOM 781 C C . LYS A 1 98 ? -6.307 3.973 -11.026 1.00 90.12 98 LYS A C 1
ATOM 783 O O . LYS A 1 98 ? -7.465 4.385 -11.107 1.00 90.12 98 LYS A O 1
ATOM 788 N N . LYS A 1 99 ? -5.265 4.804 -11.010 1.00 82.12 9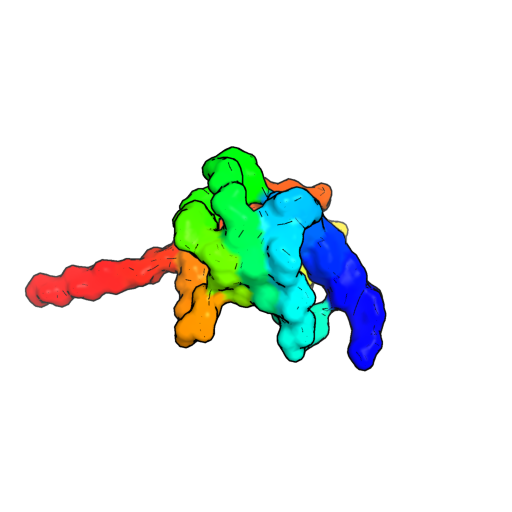9 LYS A N 1
ATOM 789 C CA . LYS A 1 99 ? -5.411 6.202 -11.413 1.00 82.12 99 LYS A CA 1
ATOM 790 C C . LYS A 1 99 ? -5.612 6.241 -12.925 1.00 82.12 99 LYS A C 1
ATOM 792 O O . LYS A 1 99 ? -4.708 5.864 -13.672 1.00 82.12 99 LYS A O 1
ATOM 797 N N . ASP A 1 100 ? -6.754 6.750 -13.371 1.00 66.94 100 ASP A N 1
ATOM 798 C CA . ASP A 1 100 ? -6.909 7.137 -14.768 1.00 66.94 100 ASP A CA 1
ATOM 799 C C . ASP A 1 100 ? -5.948 8.293 -15.053 1.00 66.94 100 ASP A C 1
ATOM 801 O O . ASP A 1 100 ? -6.110 9.420 -14.575 1.00 66.94 100 ASP A O 1
ATOM 805 N N . ILE A 1 101 ? -4.897 8.005 -15.818 1.00 56.94 101 ILE A N 1
ATOM 806 C CA . ILE A 1 101 ? -4.124 9.045 -16.485 1.00 56.94 101 ILE A CA 1
ATOM 807 C C . ILE A 1 101 ? -5.081 9.568 -17.546 1.00 56.94 101 ILE A C 1
ATOM 809 O O . ILE A 1 101 ? -5.239 8.934 -18.586 1.00 56.94 101 ILE A O 1
ATOM 813 N N . GLY A 1 102 ? -5.815 10.636 -17.223 1.00 44.38 102 GLY A N 1
ATOM 814 C CA . GLY A 1 102 ? -6.802 11.215 -18.123 1.00 44.38 102 GLY A CA 1
ATOM 815 C C . GLY A 1 102 ? -6.205 11.326 -19.519 1.00 44.38 102 GLY A C 1
ATOM 816 O O . GLY A 1 102 ? -5.236 12.056 -19.729 1.00 44.38 102 GLY A O 1
ATOM 817 N N . VAL A 1 103 ? -6.751 10.564 -20.465 1.00 41.84 103 VAL A N 1
ATOM 818 C CA . VAL A 1 103 ? -6.487 10.807 -21.875 1.00 41.84 103 VAL A CA 1
ATOM 819 C C . VAL A 1 103 ? -7.107 12.172 -22.131 1.00 41.84 103 VAL A C 1
ATOM 821 O O . VAL A 1 103 ? -8.328 12.294 -22.222 1.00 41.84 103 VAL A O 1
ATOM 824 N N . ASN A 1 104 ? -6.278 13.217 -22.162 1.00 39.94 104 ASN A N 1
ATOM 825 C CA . ASN A 1 104 ? -6.667 14.508 -22.711 1.00 39.94 104 ASN A CA 1
ATOM 826 C C . ASN A 1 104 ? -6.981 14.278 -24.193 1.00 39.94 104 ASN A C 1
ATOM 828 O O . ASN A 1 104 ? -6.129 14.457 -25.060 1.00 39.94 104 ASN A O 1
ATOM 832 N N . ASN A 1 105 ? -8.209 13.855 -24.480 1.00 38.97 105 ASN A N 1
ATOM 833 C CA . ASN A 1 105 ? -8.801 13.930 -25.803 1.00 38.97 105 ASN A CA 1
ATOM 834 C C . ASN A 1 105 ? -9.140 15.403 -26.062 1.00 38.97 105 ASN A C 1
ATOM 836 O O . ASN A 1 105 ? -10.301 15.801 -26.023 1.00 38.97 105 ASN A O 1
ATOM 840 N N . ASN A 1 106 ? -8.110 16.222 -26.278 1.00 38.69 106 ASN A N 1
ATOM 841 C CA . ASN A 1 106 ? -8.284 17.512 -26.931 1.00 38.69 106 ASN A CA 1
ATOM 842 C C . ASN A 1 106 ? -8.480 17.225 -28.423 1.00 38.69 106 ASN A C 1
ATOM 844 O O . ASN A 1 106 ? -7.505 17.095 -29.165 1.00 38.69 106 ASN A O 1
ATOM 848 N N . GLY A 1 107 ? -9.744 17.023 -28.803 1.00 35.56 107 GLY A N 1
ATOM 849 C CA . GLY A 1 107 ? -10.199 17.143 -30.188 1.00 35.56 107 GLY A CA 1
ATOM 850 C C . GLY A 1 107 ? -10.258 18.593 -30.649 1.00 35.56 107 GLY A C 1
ATOM 851 O O . GLY A 1 107 ? -10.153 19.500 -29.790 1.00 35.56 107 GLY A O 1
#

Mean predicted aligned error: 8.03 Å

Secondary structure (DSSP, 8-state):
--HHHHHHHHHHHHHHH-GGGEEEEEEEETTEEEEEEPPPPTTTS-GGGTT-SEEEEEEEEEEETTTEEEEEEEEE-TTS-EEEEEEEETTEEEEEEE---------

Sequence (107 aa):
MNNKLYKVLMSQVIELFGWEHIHTIEVLKSEEVLIEISELDPTMVPAFLLGVDKVKINSQVVWINKVEKVTVDSYINLDSSLLGYAVLYKGDIAYESKKDIGVNNNG

Organism: NCBI:txid165096

Foldseek 3Di:
DPVVLVVVVVVLVCLQQPPVFWPDWDDPDSQKIKTAGHQGDCVRHPVLCHPPRIWMKGWDWDADVVPFIKIKIWIAHPVRDTQWIFIDGPSDGPDIDGDPPDPPPPD

Radius of gyration: 14.38 Å; Cα contacts (8 Å, |Δi|>4): 184; chains: 1; bounding box: 33×32×47 Å